Protein AF-A0A7V9GY02-F1 (afdb_monomer)

Foldseek 3Di:
DPLADPVLLVLLLVVVCLCVQLVVQLVVCVVVVVPPCSVLSSLLSNLQSSLVSLCCLLVCLVVCLVVPPPSRCVVVPSDDSVVSNVSNVVSLVSNLVSLCVVPPVSNVVSVD

Secondary structure (DSSP, 8-state):
---B-HHHHHHHT-HHHHHHHHHHHHHHHHHTT-TTHHHHHHHHHHHHHHHHHHHHHHHHHHHHHHTT-SS-TTTTTSB-HHHHHHHHHHHHHHHHHHHHTT-HHHHHHTT-

Sequence (112 aa):
MTRGGWGALVASSHPGPVVVVTAVATLLAVAAGAGSRSLLVLLAFLAGQLSIGWCNDWLDAARDAAVGRSDKPVAVGAVDPGTVRLAAAVAAVATVVVSFGLGWRAGVTHSV

pLDDT: mean 94.29, std 8.7, range [44.78, 98.69]

Mean predicted aligned error: 3.51 Å

Structure (mmCIF, N/CA/C/O backbone):
data_AF-A0A7V9GY02-F1
#
_entry.id   AF-A0A7V9GY02-F1
#
loop_
_atom_site.group_PDB
_atom_site.id
_atom_site.type_symbol
_atom_site.label_atom_id
_atom_site.label_alt_id
_atom_site.label_comp_id
_atom_site.label_asym_id
_atom_site.label_entity_id
_atom_site.label_seq_id
_atom_site.pdbx_PDB_ins_code
_atom_site.Cartn_x
_atom_site.Cartn_y
_atom_site.Cartn_z
_atom_site.occupancy
_atom_site.B_iso_or_equiv
_atom_site.auth_seq_id
_atom_site.auth_comp_id
_atom_site.auth_asym_id
_atom_site.auth_atom_id
_atom_site.pdbx_PDB_model_num
ATOM 1 N N . MET A 1 1 ? -25.317 7.146 12.748 1.00 44.78 1 MET A N 1
ATOM 2 C CA . MET A 1 1 ? -23.915 7.410 13.141 1.00 44.78 1 MET A CA 1
ATOM 3 C C . MET A 1 1 ? -23.049 7.342 11.889 1.00 44.78 1 MET A C 1
ATOM 5 O O . MET A 1 1 ? -22.692 6.253 11.468 1.00 44.78 1 MET A O 1
ATOM 9 N N . THR A 1 2 ? -22.777 8.469 11.233 1.00 49.12 2 THR A N 1
ATOM 10 C CA . THR A 1 2 ? -21.923 8.515 10.032 1.00 49.12 2 THR A CA 1
ATOM 11 C C . THR A 1 2 ? -20.457 8.527 10.454 1.00 49.12 2 THR A C 1
ATOM 13 O O . THR A 1 2 ? -19.868 9.586 10.665 1.00 49.12 2 THR A O 1
ATOM 16 N N . ARG A 1 3 ? -19.868 7.347 10.645 1.00 60.31 3 ARG A N 1
ATOM 17 C CA . ARG A 1 3 ? -18.432 7.204 10.906 1.00 60.31 3 ARG A CA 1
ATOM 18 C C . ARG A 1 3 ? -17.703 7.027 9.571 1.00 60.31 3 ARG A C 1
ATOM 20 O O . ARG A 1 3 ? -17.542 5.920 9.076 1.00 60.31 3 ARG A O 1
ATOM 27 N N . GLY A 1 4 ? -17.361 8.161 8.957 1.00 58.69 4 GLY A N 1
ATOM 28 C CA . GLY A 1 4 ? -16.773 8.262 7.615 1.00 58.69 4 GLY A CA 1
ATOM 29 C C . GLY A 1 4 ? -15.688 9.334 7.543 1.00 58.69 4 GLY A C 1
ATOM 30 O O . GLY A 1 4 ? -15.688 10.170 6.645 1.00 58.69 4 GLY A O 1
ATOM 31 N N . GLY A 1 5 ? -14.803 9.379 8.541 1.00 80.19 5 GLY A N 1
ATOM 32 C CA . GLY A 1 5 ? -13.693 10.325 8.533 1.00 80.19 5 GLY A CA 1
ATOM 33 C C . GLY A 1 5 ? -12.594 9.861 7.582 1.00 80.19 5 GLY A C 1
ATOM 34 O O . GLY A 1 5 ? -12.015 8.799 7.798 1.00 80.19 5 GLY A O 1
ATOM 35 N N . TRP A 1 6 ? -12.240 10.680 6.590 1.00 85.88 6 TRP A N 1
ATOM 36 C CA . TRP A 1 6 ? -11.064 10.458 5.735 1.00 85.88 6 TRP A CA 1
ATOM 37 C C . TRP A 1 6 ? -9.792 10.179 6.551 1.00 85.88 6 TRP A C 1
ATOM 39 O O . TRP A 1 6 ? -9.001 9.317 6.184 1.00 85.88 6 TRP A O 1
ATOM 49 N N . GLY A 1 7 ? -9.633 10.839 7.705 1.00 90.69 7 GLY A N 1
ATOM 50 C CA . GLY A 1 7 ? -8.516 10.590 8.619 1.00 90.69 7 GLY A CA 1
ATOM 51 C C . GLY A 1 7 ? -8.495 9.176 9.210 1.00 90.69 7 GLY A C 1
ATOM 52 O O . GLY A 1 7 ? -7.422 8.599 9.345 1.00 90.69 7 GLY A O 1
ATOM 53 N N . ALA A 1 8 ? -9.659 8.585 9.503 1.00 92.00 8 ALA A N 1
ATOM 54 C CA . ALA A 1 8 ? -9.744 7.213 10.001 1.00 92.00 8 ALA A CA 1
ATOM 55 C C . ALA A 1 8 ? -9.397 6.202 8.900 1.00 92.00 8 ALA A C 1
ATOM 57 O O . ALA A 1 8 ? -8.650 5.267 9.156 1.00 92.00 8 ALA A O 1
ATOM 58 N N . LEU A 1 9 ? -9.847 6.443 7.662 1.00 93.31 9 LEU A N 1
ATOM 59 C CA . LEU A 1 9 ? -9.473 5.616 6.512 1.00 93.31 9 LEU A CA 1
ATOM 60 C C . LEU A 1 9 ? -7.960 5.670 6.235 1.00 93.31 9 LEU A C 1
ATOM 62 O O . LEU A 1 9 ? -7.350 4.639 5.964 1.00 93.31 9 LEU A O 1
ATOM 66 N N . VAL A 1 10 ? -7.337 6.848 6.340 1.00 93.06 10 VAL A N 1
ATOM 67 C CA . VAL A 1 10 ? -5.874 6.989 6.219 1.00 93.06 10 VAL A CA 1
ATOM 68 C C . VAL A 1 10 ? -5.153 6.291 7.374 1.00 93.06 10 VAL A C 1
ATOM 70 O O . VAL A 1 10 ? -4.167 5.599 7.149 1.00 93.06 10 VAL A O 1
ATOM 73 N N . ALA A 1 11 ? -5.641 6.413 8.609 1.00 92.81 11 ALA A N 1
ATOM 74 C CA . ALA A 1 11 ? -5.049 5.709 9.746 1.00 92.81 11 ALA A CA 1
ATOM 75 C C . ALA A 1 11 ? -5.118 4.179 9.575 1.00 92.81 11 ALA A C 1
ATOM 77 O O . ALA A 1 11 ? -4.122 3.495 9.823 1.00 92.81 11 ALA A O 1
ATOM 78 N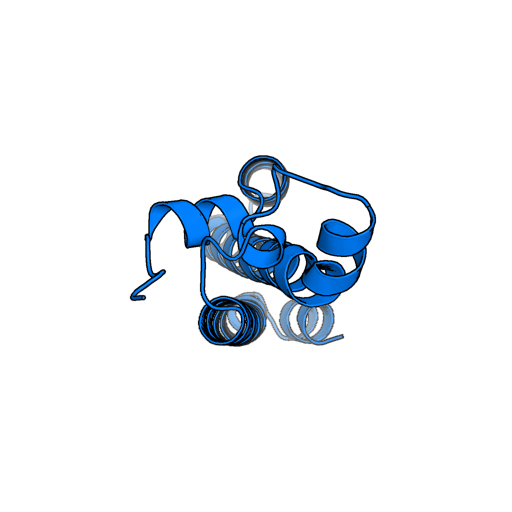 N . SER A 1 12 ? -6.239 3.656 9.064 1.00 94.12 12 SER A N 1
ATOM 79 C CA . SER A 1 12 ? -6.427 2.232 8.755 1.00 94.12 12 SER A CA 1
ATOM 80 C C . SER A 1 12 ? -5.445 1.705 7.713 1.00 94.12 12 SER A C 1
ATOM 82 O O . SER A 1 12 ? -5.217 0.504 7.650 1.00 94.12 12 SER A O 1
ATOM 84 N N . SER A 1 13 ? -4.843 2.566 6.887 1.00 93.62 13 SER A N 1
ATOM 85 C CA . SER A 1 13 ? -3.861 2.122 5.897 1.00 93.62 13 SER A CA 1
ATOM 86 C C . SER A 1 13 ? -2.490 1.828 6.508 1.00 93.62 13 SER A C 1
ATOM 88 O O . SER A 1 13 ? -1.603 1.395 5.781 1.00 93.62 13 SER A O 1
ATOM 90 N N . HIS A 1 14 ? -2.276 2.100 7.802 1.00 91.50 14 HIS A N 1
ATOM 91 C CA . HIS A 1 14 ? -0.973 1.996 8.463 1.00 91.50 14 HIS A CA 1
ATOM 92 C C . HIS A 1 14 ? 0.116 2.819 7.733 1.00 91.50 14 HIS A C 1
ATOM 94 O O . HIS A 1 14 ? 1.004 2.261 7.083 1.00 91.50 14 HIS A O 1
ATOM 100 N N . PRO A 1 15 ? 0.087 4.165 7.837 1.00 91.62 15 PRO A N 1
ATOM 101 C CA . PRO A 1 15 ? 0.905 5.047 6.999 1.00 91.62 15 PRO A CA 1
ATOM 102 C C . PRO A 1 15 ? 2.419 4.846 7.160 1.00 91.62 15 PRO A C 1
ATOM 104 O O . PRO A 1 15 ? 3.158 5.077 6.209 1.00 91.62 15 PRO A O 1
ATOM 107 N N . GLY A 1 16 ? 2.890 4.378 8.323 1.00 95.38 16 GLY A N 1
ATOM 108 C CA . GLY A 1 16 ? 4.306 4.062 8.547 1.00 95.38 16 GLY A CA 1
ATOM 109 C C . GLY A 1 16 ? 4.845 3.032 7.541 1.00 95.38 16 GLY A C 1
ATOM 110 O O . GLY A 1 16 ? 5.691 3.389 6.719 1.00 95.38 16 GLY A O 1
ATOM 111 N N . PRO A 1 17 ? 4.345 1.779 7.552 1.00 95.94 17 PRO A N 1
ATOM 112 C CA . PRO A 1 17 ? 4.674 0.776 6.537 1.00 95.94 17 PRO A CA 1
ATOM 113 C C . PRO A 1 17 ? 4.469 1.251 5.093 1.00 95.94 17 PRO A C 1
ATOM 115 O O . PRO A 1 17 ? 5.362 1.054 4.268 1.00 95.94 17 PRO A O 1
ATOM 118 N N . 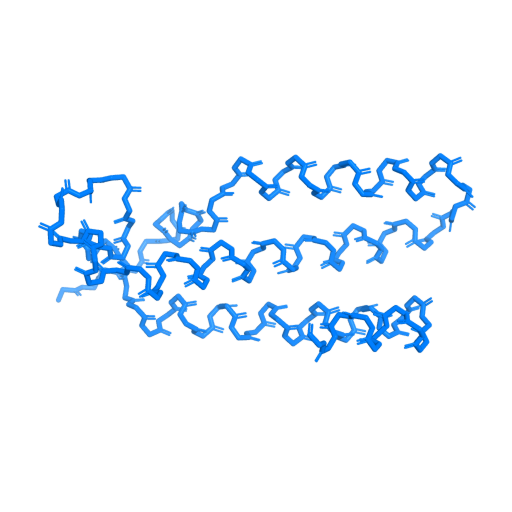VAL A 1 18 ? 3.358 1.946 4.804 1.00 97.69 18 VAL A N 1
ATOM 119 C CA . VAL A 1 18 ? 3.074 2.482 3.460 1.00 97.69 18 VAL A CA 1
ATOM 120 C C . VAL A 1 18 ? 4.208 3.371 2.968 1.00 97.69 18 VAL A C 1
ATOM 122 O O . VAL A 1 18 ? 4.721 3.153 1.870 1.00 97.69 18 VAL A O 1
ATOM 125 N N . VAL A 1 19 ? 4.630 4.344 3.776 1.00 98.06 19 VAL A N 1
ATOM 126 C CA . VAL A 1 19 ? 5.701 5.275 3.409 1.00 98.06 19 VAL A CA 1
ATOM 127 C C . VAL A 1 19 ? 7.027 4.538 3.259 1.00 98.06 19 VAL A C 1
ATOM 129 O O . VAL A 1 19 ? 7.697 4.705 2.241 1.00 98.06 19 VAL A O 1
ATOM 132 N N . VAL A 1 20 ? 7.398 3.701 4.232 1.00 98.38 20 VAL A N 1
ATOM 133 C CA . VAL A 1 20 ? 8.708 3.031 4.25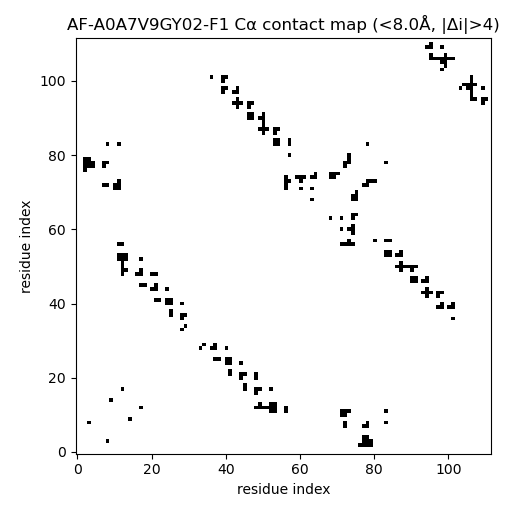1 1.00 98.38 20 VAL A CA 1
ATOM 134 C C . VAL A 1 20 ? 8.868 2.091 3.060 1.00 98.38 20 VAL A C 1
ATOM 136 O O . VAL A 1 20 ? 9.840 2.208 2.314 1.00 98.38 20 VAL A O 1
ATOM 139 N N . VAL A 1 21 ? 7.920 1.179 2.845 1.00 98.12 21 VAL A N 1
ATOM 140 C CA . VAL A 1 21 ? 8.038 0.160 1.793 1.00 98.12 21 VAL A CA 1
ATOM 141 C C . VAL A 1 21 ? 7.956 0.801 0.407 1.00 98.12 21 VAL A C 1
ATOM 143 O O . VAL A 1 21 ? 8.761 0.474 -0.466 1.00 98.12 21 VAL A O 1
ATOM 146 N N . THR A 1 22 ? 7.048 1.763 0.214 1.00 98.38 22 THR A N 1
ATOM 147 C CA . THR A 1 22 ? 6.932 2.495 -1.058 1.00 98.38 22 THR A CA 1
ATOM 148 C C . THR A 1 22 ? 8.206 3.276 -1.365 1.00 98.38 22 THR A C 1
ATOM 150 O O . THR A 1 22 ? 8.701 3.221 -2.493 1.00 98.38 22 THR A O 1
ATOM 153 N N . ALA A 1 23 ? 8.770 3.974 -0.375 1.00 98.56 23 ALA A N 1
ATOM 154 C CA . ALA A 1 23 ? 9.998 4.740 -0.555 1.00 98.56 23 ALA A CA 1
ATOM 155 C C . ALA A 1 23 ? 11.176 3.828 -0.906 1.00 98.56 23 ALA A C 1
ATOM 157 O O . ALA A 1 23 ? 11.857 4.075 -1.898 1.00 98.56 23 ALA A O 1
ATOM 158 N N . VAL A 1 24 ? 11.386 2.746 -0.150 1.00 98.69 24 VAL A N 1
ATOM 159 C CA . VAL A 1 24 ? 12.484 1.800 -0.402 1.00 98.69 24 VAL A CA 1
ATOM 160 C C . VAL A 1 24 ? 12.360 1.172 -1.791 1.00 98.69 24 VAL A C 1
ATOM 162 O O . VAL A 1 24 ? 13.326 1.200 -2.551 1.00 98.69 24 VAL A O 1
ATOM 165 N N . ALA A 1 25 ? 11.182 0.668 -2.169 1.00 98.31 25 ALA A N 1
ATOM 166 C CA . ALA A 1 25 ? 10.971 0.071 -3.488 1.00 98.31 25 ALA A CA 1
ATOM 167 C C . ALA A 1 25 ? 11.210 1.073 -4.630 1.00 98.31 25 ALA A C 1
ATOM 169 O O . ALA A 1 25 ? 11.866 0.751 -5.623 1.00 98.31 25 ALA A O 1
ATOM 170 N N . THR A 1 26 ? 10.730 2.309 -4.470 1.00 98.62 26 THR A N 1
ATOM 171 C CA . THR A 1 26 ? 10.940 3.379 -5.455 1.00 98.62 26 THR A CA 1
ATOM 172 C C . THR A 1 26 ? 12.420 3.737 -5.578 1.00 9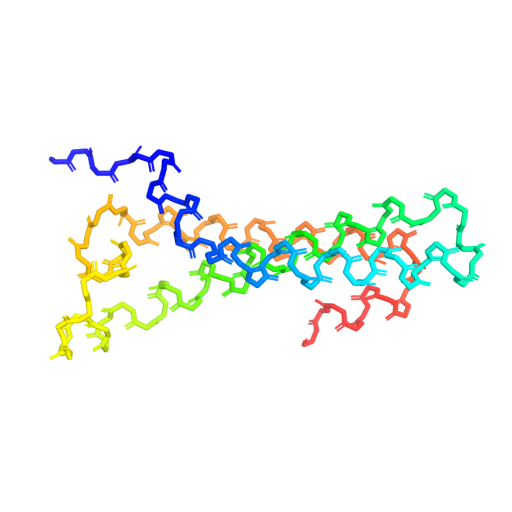8.62 26 THR A C 1
ATOM 174 O O . THR A 1 26 ? 12.936 3.835 -6.691 1.00 98.62 26 THR A O 1
ATOM 177 N N . LEU A 1 27 ? 13.125 3.902 -4.455 1.00 98.69 27 LEU A N 1
ATOM 178 C CA . LEU A 1 27 ? 14.553 4.227 -4.442 1.00 98.69 27 LEU A CA 1
ATOM 179 C C . LEU A 1 27 ? 15.388 3.115 -5.081 1.00 98.69 27 LEU A C 1
ATOM 181 O O . LEU A 1 27 ? 16.303 3.414 -5.844 1.00 98.69 27 LEU A O 1
ATOM 185 N N . LEU A 1 28 ? 15.045 1.848 -4.837 1.00 98.56 28 LEU A N 1
ATOM 186 C CA . LEU A 1 28 ? 15.687 0.710 -5.496 1.00 98.56 28 LEU A CA 1
ATOM 187 C C . LEU A 1 28 ? 15.457 0.724 -7.013 1.00 98.56 28 LEU A C 1
ATOM 189 O O . LEU A 1 28 ? 16.400 0.492 -7.765 1.00 98.56 28 LEU A O 1
ATOM 193 N N . ALA A 1 29 ? 14.247 1.044 -7.481 1.00 98.31 29 ALA A N 1
ATOM 194 C CA . ALA A 1 29 ? 13.971 1.169 -8.915 1.00 98.31 29 ALA A CA 1
ATOM 195 C C . ALA A 1 29 ? 14.767 2.312 -9.565 1.00 98.31 29 ALA A C 1
ATOM 197 O O . ALA A 1 29 ? 15.321 2.143 -10.655 1.00 98.31 29 ALA A O 1
ATOM 198 N N . VAL A 1 30 ? 14.875 3.453 -8.879 1.00 98.56 30 VAL A N 1
ATOM 199 C CA . VAL A 1 30 ? 15.699 4.585 -9.325 1.00 98.56 30 VAL A CA 1
ATOM 200 C C . VAL A 1 30 ? 17.174 4.189 -9.380 1.00 98.56 30 VAL A C 1
ATOM 202 O O . VAL A 1 30 ? 17.814 4.393 -10.411 1.00 98.56 30 VAL A O 1
ATOM 205 N N . ALA A 1 31 ? 17.700 3.574 -8.318 1.00 98.44 31 ALA A N 1
ATOM 206 C CA . ALA A 1 31 ? 19.087 3.115 -8.247 1.00 98.44 31 ALA A CA 1
ATOM 207 C C . ALA A 1 31 ? 19.413 2.057 -9.316 1.00 98.44 31 ALA A C 1
ATOM 209 O O . ALA A 1 31 ? 20.522 2.030 -9.841 1.00 98.44 31 ALA A O 1
ATOM 210 N N . ALA A 1 32 ? 18.434 1.229 -9.687 1.00 98.12 32 ALA A N 1
ATOM 211 C CA . ALA A 1 32 ? 18.545 0.247 -10.762 1.00 98.12 32 ALA A CA 1
ATOM 212 C C . ALA A 1 32 ? 18.418 0.847 -12.179 1.00 98.12 32 ALA A C 1
ATOM 214 O O . ALA A 1 32 ? 18.445 0.106 -13.160 1.00 98.12 32 ALA A O 1
ATOM 215 N N . GLY A 1 33 ? 18.256 2.168 -12.316 1.00 97.62 33 GLY A N 1
ATOM 216 C CA . GLY A 1 33 ? 18.176 2.834 -13.617 1.00 97.62 33 GLY A CA 1
ATOM 217 C C . GLY A 1 33 ? 16.845 2.633 -14.346 1.00 97.62 33 GLY A C 1
ATOM 218 O O . GLY A 1 33 ? 16.799 2.725 -15.571 1.00 97.62 33 GLY A O 1
ATOM 219 N N . ALA A 1 34 ? 15.741 2.388 -13.628 1.00 96.50 34 ALA A N 1
ATOM 220 C CA . ALA A 1 34 ? 14.431 2.141 -14.243 1.00 96.50 34 ALA A CA 1
ATOM 221 C C . ALA A 1 34 ? 13.831 3.367 -14.975 1.00 96.50 34 ALA A C 1
ATOM 223 O O . ALA A 1 34 ? 12.825 3.240 -15.679 1.00 96.50 34 ALA A O 1
ATOM 224 N N . GLY A 1 35 ? 14.433 4.555 -14.835 1.00 97.38 35 GLY A N 1
ATOM 225 C CA . GLY A 1 35 ? 14.007 5.775 -15.522 1.00 97.38 35 GLY A CA 1
ATOM 226 C C . GLY A 1 35 ? 12.556 6.135 -15.199 1.00 97.38 35 GLY A C 1
ATOM 227 O O . GLY A 1 35 ? 12.149 6.125 -14.036 1.00 97.38 35 GLY A O 1
ATOM 228 N N . SER A 1 36 ? 11.749 6.409 -16.228 1.00 96.19 36 SER A N 1
ATOM 229 C CA . SER A 1 36 ? 10.321 6.727 -16.074 1.00 96.19 36 SER A CA 1
ATOM 230 C C . SER A 1 36 ? 9.494 5.582 -15.473 1.00 96.19 36 SER A C 1
ATOM 232 O O . SER A 1 36 ? 8.447 5.837 -14.877 1.00 96.19 36 SER A O 1
ATOM 234 N N . ARG A 1 37 ? 9.966 4.327 -15.548 1.00 97.12 37 ARG A N 1
ATOM 235 C CA . ARG A 1 37 ? 9.274 3.173 -14.946 1.00 97.12 37 ARG A CA 1
ATOM 236 C C . ARG A 1 37 ? 9.297 3.196 -13.418 1.00 97.12 37 ARG A C 1
ATOM 238 O O . ARG A 1 37 ? 8.441 2.562 -12.808 1.00 97.12 37 ARG A O 1
ATOM 245 N N . SER A 1 38 ? 10.197 3.958 -12.793 1.00 98.19 38 SER A N 1
ATOM 246 C CA . SER A 1 38 ? 10.212 4.155 -11.335 1.00 98.19 38 SER A CA 1
ATOM 247 C C . SER A 1 38 ? 8.886 4.711 -10.806 1.00 98.19 38 SER A C 1
ATOM 249 O O . SER A 1 38 ? 8.488 4.380 -9.693 1.00 98.19 38 SER A O 1
ATOM 251 N N . LEU A 1 39 ? 8.157 5.493 -11.615 1.00 98.19 39 LEU A N 1
ATOM 252 C CA . LEU A 1 39 ? 6.826 5.982 -11.251 1.00 98.19 39 LEU A CA 1
ATOM 253 C C . LEU A 1 39 ? 5.800 4.844 -11.162 1.00 98.19 39 LEU A C 1
ATOM 255 O O . LEU A 1 39 ? 4.989 4.820 -10.244 1.00 98.19 39 LEU A O 1
ATOM 259 N N . LEU A 1 40 ? 5.849 3.878 -12.082 1.00 97.88 40 LEU A N 1
ATOM 260 C CA . LEU A 1 40 ? 4.967 2.711 -12.028 1.00 97.88 40 LEU A CA 1
ATOM 261 C C . LEU A 1 40 ? 5.296 1.823 -10.823 1.00 97.88 40 LEU A C 1
ATOM 263 O O . LEU A 1 40 ? 4.381 1.307 -10.192 1.00 97.88 40 LEU A O 1
ATOM 267 N N . VAL A 1 41 ? 6.580 1.693 -10.463 1.00 98.38 41 VAL A N 1
ATOM 268 C CA . VAL A 1 41 ? 6.988 0.996 -9.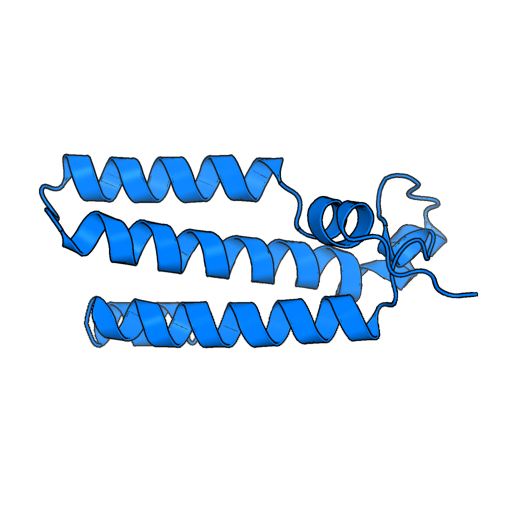231 1.00 98.38 41 VAL A CA 1
ATOM 269 C C . VAL A 1 41 ? 6.423 1.704 -8.002 1.00 98.38 41 VAL A C 1
ATOM 271 O O . VAL A 1 41 ? 5.797 1.051 -7.171 1.00 98.38 41 VAL A O 1
ATOM 274 N N . LEU A 1 42 ? 6.576 3.030 -7.916 1.00 98.62 42 LEU A N 1
ATOM 275 C CA . LEU A 1 42 ? 6.008 3.828 -6.829 1.00 98.62 42 LEU A CA 1
ATOM 276 C C . LEU A 1 42 ? 4.504 3.592 -6.701 1.00 98.62 42 LEU A C 1
ATOM 278 O O . LEU A 1 42 ? 4.022 3.292 -5.613 1.00 98.62 42 LEU A O 1
ATOM 282 N N . LEU A 1 43 ? 3.763 3.695 -7.806 1.00 98.56 43 LEU A N 1
ATOM 283 C CA . LEU A 1 43 ? 2.309 3.541 -7.805 1.00 98.56 43 LEU A CA 1
ATOM 284 C C . LEU A 1 43 ? 1.874 2.113 -7.443 1.00 98.56 43 LEU A C 1
ATOM 286 O O . LEU A 1 43 ? 0.934 1.953 -6.666 1.00 98.56 43 LEU A O 1
ATOM 290 N N . ALA A 1 44 ? 2.565 1.088 -7.953 1.00 98.25 44 ALA A N 1
ATOM 291 C CA . ALA A 1 44 ? 2.268 -0.308 -7.635 1.00 98.25 44 ALA A CA 1
ATOM 292 C C . ALA A 1 44 ? 2.472 -0.598 -6.141 1.00 98.25 44 ALA A C 1
ATOM 294 O O . ALA A 1 44 ? 1.584 -1.155 -5.494 1.00 98.25 44 ALA A O 1
ATOM 295 N N . PHE A 1 45 ? 3.606 -0.173 -5.575 1.00 98.31 45 PHE A N 1
ATOM 296 C CA . PHE A 1 45 ? 3.899 -0.377 -4.156 1.00 98.31 45 PHE A CA 1
ATOM 297 C C . PHE A 1 45 ? 3.005 0.468 -3.249 1.00 98.31 45 PHE A C 1
ATOM 299 O O . PHE A 1 45 ? 2.527 -0.050 -2.244 1.00 98.31 45 PHE A O 1
ATOM 306 N N . LEU A 1 46 ? 2.706 1.716 -3.620 1.00 98.56 46 LEU A N 1
ATOM 307 C CA . LEU A 1 46 ? 1.778 2.563 -2.873 1.00 98.56 46 LEU A CA 1
ATOM 308 C C . LEU A 1 46 ? 0.394 1.913 -2.783 1.00 98.56 46 LEU A C 1
ATOM 310 O O . LEU A 1 46 ? -0.128 1.729 -1.686 1.00 98.56 46 LEU A O 1
ATOM 314 N N . ALA A 1 47 ? -0.181 1.523 -3.924 1.00 98.44 47 ALA A N 1
ATOM 315 C CA . ALA A 1 47 ? -1.475 0.847 -3.959 1.00 98.44 47 ALA A CA 1
ATOM 316 C C . ALA A 1 47 ? -1.433 -0.479 -3.179 1.00 98.44 47 ALA A C 1
ATOM 318 O O . ALA A 1 47 ? -2.334 -0.766 -2.392 1.00 98.44 47 ALA A O 1
ATOM 319 N N . GLY A 1 48 ? -0.346 -1.248 -3.317 1.00 97.94 48 GLY A N 1
ATOM 320 C CA . GLY A 1 48 ? -0.201 -2.538 -2.641 1.00 97.94 48 GLY A CA 1
ATOM 321 C C . GLY A 1 48 ? -0.153 -2.383 -1.125 1.00 97.94 48 GLY A C 1
ATOM 322 O O . GLY A 1 48 ? -0.851 -3.090 -0.402 1.00 97.94 48 GLY A O 1
ATOM 32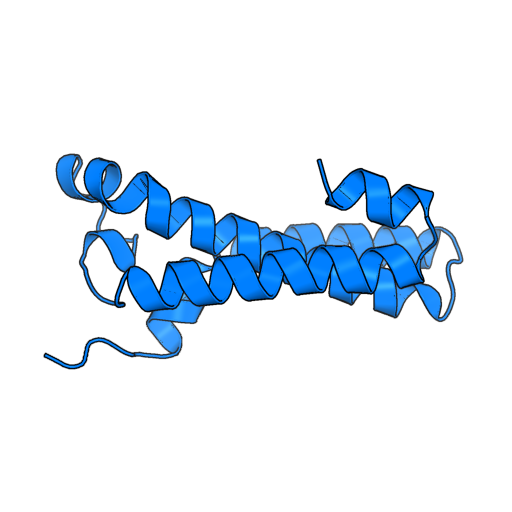3 N N . GLN A 1 49 ? 0.610 -1.409 -0.631 1.00 98.12 49 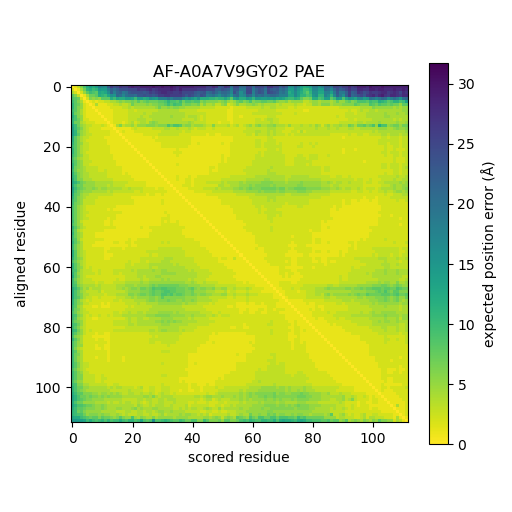GLN A N 1
ATOM 324 C CA . GLN A 1 49 ? 0.703 -1.133 0.799 1.00 98.12 49 GLN A CA 1
ATOM 325 C C . GLN A 1 49 ? -0.605 -0.589 1.379 1.00 98.12 49 GLN A C 1
ATOM 327 O O . GLN A 1 49 ? -0.984 -0.998 2.475 1.00 98.12 49 GLN A O 1
ATOM 332 N N . LEU A 1 50 ? -1.320 0.276 0.650 1.00 98.25 50 LEU A N 1
ATOM 333 C CA . LEU A 1 50 ? -2.653 0.731 1.056 1.00 98.25 50 LEU A CA 1
ATOM 334 C C . LEU A 1 50 ? -3.619 -0.454 1.194 1.00 98.25 50 LEU A C 1
ATOM 336 O O . LEU A 1 50 ? -4.291 -0.579 2.217 1.00 98.25 50 LEU A O 1
ATOM 340 N N . SER A 1 51 ? -3.629 -1.359 0.209 1.00 98.25 51 SER A N 1
ATOM 341 C CA . SER A 1 51 ? -4.428 -2.586 0.257 1.00 98.25 51 SER A CA 1
ATOM 342 C C . SER A 1 51 ? -4.079 -3.451 1.468 1.00 98.25 51 SER A C 1
ATOM 344 O O . SER A 1 51 ? -4.978 -3.875 2.189 1.00 98.25 51 SER A O 1
ATOM 346 N N . ILE A 1 52 ? -2.790 -3.710 1.711 1.00 97.62 52 ILE A N 1
ATOM 347 C CA . ILE A 1 52 ? -2.326 -4.534 2.838 1.00 97.62 52 ILE A CA 1
ATOM 348 C C . ILE A 1 52 ? -2.741 -3.906 4.173 1.00 97.62 52 ILE A C 1
ATOM 350 O O . ILE A 1 52 ? -3.300 -4.596 5.023 1.00 97.62 52 ILE A O 1
ATOM 354 N N . GLY A 1 53 ? -2.506 -2.604 4.353 1.00 97.44 53 GLY A N 1
ATOM 355 C CA . GLY A 1 53 ? -2.867 -1.892 5.578 1.00 97.44 53 GLY A CA 1
ATOM 356 C C . GLY A 1 53 ? -4.362 -1.981 5.879 1.00 97.44 53 GLY A C 1
ATOM 357 O O . GLY A 1 53 ? -4.745 -2.408 6.969 1.00 97.44 53 GLY A O 1
ATOM 358 N N . TRP A 1 54 ? -5.201 -1.672 4.888 1.00 98.19 54 TRP A N 1
ATOM 359 C CA . TRP A 1 54 ? -6.654 -1.753 5.028 1.00 98.19 54 TRP A CA 1
ATOM 360 C C . 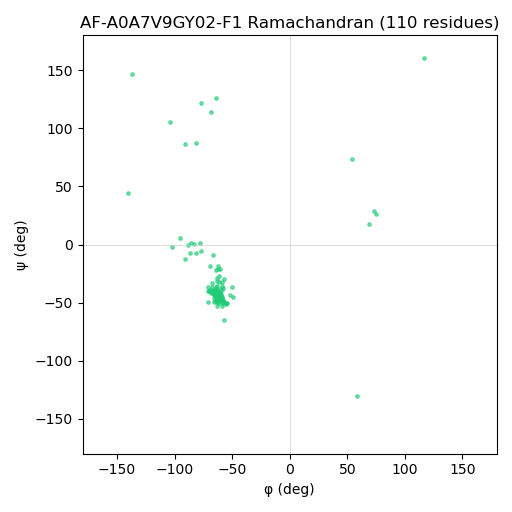TRP A 1 54 ? -7.161 -3.177 5.257 1.00 98.19 54 TRP A C 1
ATOM 362 O O . TRP A 1 54 ? -8.033 -3.369 6.102 1.00 98.19 54 TRP A O 1
ATOM 372 N N . CYS A 1 55 ? -6.613 -4.176 4.557 1.00 97.56 55 CYS A N 1
ATOM 373 C CA . CYS A 1 55 ? -6.943 -5.579 4.806 1.00 97.56 55 CYS A CA 1
ATOM 374 C C . CYS A 1 55 ? -6.630 -5.980 6.248 1.00 97.56 55 CYS A C 1
ATOM 376 O O . CYS A 1 55 ? -7.476 -6.600 6.883 1.00 97.56 55 CYS A O 1
ATOM 378 N N . ASN A 1 56 ? -5.463 -5.599 6.775 1.00 97.12 56 ASN A N 1
ATOM 379 C CA . ASN A 1 56 ? -5.079 -5.925 8.146 1.00 97.12 56 ASN A CA 1
ATOM 380 C C . ASN A 1 56 ? -6.042 -5.295 9.160 1.00 97.12 56 ASN A C 1
ATOM 382 O O . ASN A 1 56 ? -6.537 -5.988 10.039 1.00 97.12 56 ASN A O 1
ATOM 386 N N . ASP A 1 57 ? -6.360 -4.003 9.030 1.00 96.69 57 ASP A N 1
ATOM 387 C CA . ASP A 1 57 ? -7.286 -3.337 9.960 1.00 96.69 57 ASP A CA 1
ATOM 388 C C . ASP A 1 57 ? -8.713 -3.911 9.877 1.00 96.69 57 ASP A C 1
ATOM 390 O O . ASP A 1 57 ? -9.373 -4.103 10.896 1.00 96.69 57 ASP A O 1
ATOM 394 N N . TRP A 1 58 ? -9.190 -4.237 8.670 1.00 96.50 58 TRP A N 1
ATOM 395 C CA . TRP A 1 58 ? -10.520 -4.819 8.468 1.00 96.50 58 TRP A CA 1
ATOM 396 C C . TRP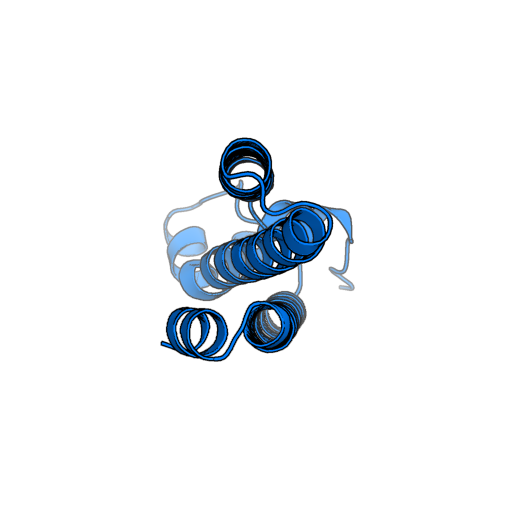 A 1 58 ? -10.629 -6.270 8.959 1.00 96.50 58 TRP A C 1
ATOM 398 O O . TRP A 1 58 ? -11.583 -6.599 9.668 1.00 96.50 58 TRP A O 1
ATOM 408 N N . LEU A 1 59 ? -9.693 -7.142 8.575 1.00 97.50 59 LEU A N 1
ATOM 409 C CA . LEU A 1 59 ? -9.744 -8.572 8.894 1.00 97.50 59 LEU A CA 1
ATOM 410 C C . LEU A 1 59 ? -9.475 -8.834 10.378 1.00 97.50 59 LEU A C 1
ATOM 412 O O . LEU A 1 59 ? -10.126 -9.699 10.968 1.00 97.50 59 LEU A O 1
ATOM 416 N N . ASP A 1 60 ? -8.576 -8.064 10.997 1.00 97.00 60 ASP A N 1
ATOM 417 C CA . ASP A 1 60 ? -8.250 -8.217 12.416 1.00 97.00 60 ASP A CA 1
ATOM 418 C C . ASP A 1 60 ? -9.256 -7.520 13.342 1.00 97.00 60 ASP A C 1
ATOM 420 O O . ASP A 1 60 ? -9.206 -7.737 14.549 1.00 97.00 60 ASP A O 1
ATOM 424 N N . ALA A 1 61 ? -10.211 -6.743 12.821 1.00 96.50 61 ALA A N 1
ATOM 425 C CA . ALA A 1 61 ? -11.089 -5.879 13.615 1.00 96.50 61 ALA A CA 1
ATOM 426 C C . ALA A 1 61 ? -11.751 -6.566 14.821 1.00 96.50 61 ALA A C 1
ATOM 428 O O . ALA A 1 61 ? -11.765 -6.014 15.921 1.00 96.50 61 ALA A O 1
ATOM 429 N N . ALA A 1 62 ? -12.288 -7.778 14.638 1.00 96.00 62 ALA A N 1
ATOM 430 C CA . ALA A 1 62 ? -12.932 -8.526 15.721 1.00 96.00 62 ALA A CA 1
ATOM 431 C C . ALA A 1 62 ? -11.925 -8.966 16.796 1.00 96.00 62 ALA A C 1
ATOM 433 O O . ALA A 1 62 ? -12.201 -8.868 17.992 1.00 96.00 62 ALA A O 1
ATOM 434 N N . ARG A 1 63 ? -10.742 -9.420 16.368 1.00 97.00 63 ARG A N 1
ATOM 435 C CA . ARG A 1 63 ? -9.642 -9.806 17.256 1.00 97.00 63 ARG A CA 1
ATOM 436 C C . ARG A 1 63 ? -9.110 -8.589 18.010 1.00 97.00 63 ARG A C 1
ATOM 438 O O . ARG A 1 63 ? -8.988 -8.649 19.229 1.00 97.00 63 ARG A O 1
ATOM 445 N N . ASP A 1 64 ? -8.827 -7.503 17.298 1.00 97.12 64 ASP A N 1
ATOM 446 C CA . ASP A 1 64 ? -8.308 -6.249 17.842 1.00 97.12 64 ASP A CA 1
ATOM 447 C C . ASP A 1 64 ? -9.285 -5.630 18.854 1.00 97.12 64 ASP A C 1
ATOM 449 O O . ASP A 1 64 ? -8.861 -5.168 19.915 1.00 97.12 64 ASP A O 1
ATOM 453 N N . ALA A 1 65 ? -10.595 -5.708 18.594 1.00 96.12 65 ALA A N 1
ATOM 454 C CA . ALA A 1 65 ? -11.621 -5.292 19.548 1.00 96.12 65 ALA A CA 1
ATOM 455 C C . ALA A 1 65 ? -11.633 -6.177 20.807 1.00 96.12 65 ALA A C 1
ATOM 457 O O . ALA A 1 65 ? -11.691 -5.655 21.921 1.00 96.12 65 ALA A O 1
ATOM 458 N N . ALA A 1 66 ? -11.528 -7.502 20.654 1.00 97.31 66 ALA A N 1
ATOM 459 C CA . ALA A 1 66 ? -11.535 -8.443 21.776 1.00 97.31 66 ALA A CA 1
ATOM 460 C C . ALA A 1 66 ? -10.342 -8.259 22.732 1.00 97.31 66 ALA A C 1
ATOM 462 O O . ALA A 1 66 ? -10.483 -8.486 23.932 1.00 97.31 66 ALA A O 1
ATOM 463 N N . VAL A 1 67 ? -9.184 -7.824 22.221 1.00 97.44 67 VAL A N 1
ATOM 464 C CA . VAL A 1 67 ? -7.992 -7.528 23.038 1.00 97.44 67 VAL A CA 1
ATOM 465 C C . VAL A 1 67 ? -7.858 -6.046 23.423 1.00 97.44 67 VAL A C 1
ATOM 467 O O . VAL A 1 67 ? -6.851 -5.656 24.010 1.00 97.44 67 VAL A O 1
ATOM 470 N N . GLY A 1 68 ? -8.852 -5.207 23.107 1.00 95.19 68 GLY A N 1
ATOM 471 C CA . GLY A 1 68 ? -8.900 -3.805 23.535 1.00 95.19 68 GLY A CA 1
ATOM 472 C C . GLY A 1 68 ? -7.926 -2.863 22.816 1.00 95.19 68 GLY A C 1
ATOM 473 O O . GLY A 1 68 ? -7.490 -1.873 23.405 1.00 95.19 68 GLY A O 1
ATOM 474 N N . ARG A 1 69 ? -7.563 -3.142 21.557 1.00 94.19 69 ARG A N 1
ATOM 475 C CA . ARG A 1 69 ? -6.682 -2.275 20.752 1.00 94.19 69 ARG A CA 1
ATOM 476 C C . ARG A 1 69 ? -7.393 -0.964 20.403 1.00 94.19 69 ARG A C 1
ATOM 478 O O . ARG A 1 69 ? -8.358 -0.954 19.645 1.00 94.19 69 ARG A O 1
ATOM 485 N N . SER A 1 70 ? -6.899 0.151 20.939 1.00 92.38 70 SER A N 1
ATOM 486 C CA . SER A 1 70 ? -7.485 1.488 20.745 1.00 92.38 70 SER A CA 1
ATOM 487 C C . SER A 1 70 ? -6.919 2.260 19.550 1.00 92.38 70 SER A C 1
ATOM 489 O O . SER A 1 70 ? -7.491 3.266 19.137 1.00 92.38 70 SER A O 1
ATOM 491 N N . ASP A 1 71 ? -5.811 1.796 18.976 1.00 90.75 71 ASP A N 1
ATOM 492 C CA . ASP A 1 71 ? -5.121 2.411 17.839 1.00 90.75 71 ASP A CA 1
ATOM 493 C C . ASP A 1 71 ? -5.634 1.925 16.473 1.00 90.75 71 ASP A C 1
ATOM 495 O O . ASP A 1 71 ? -5.139 2.365 15.438 1.00 90.75 71 ASP A O 1
ATOM 499 N N . LYS A 1 72 ? -6.611 1.013 16.467 1.00 92.69 72 LYS A N 1
ATOM 500 C CA . LYS A 1 72 ? -7.152 0.344 15.280 1.00 92.69 72 LYS A CA 1
ATOM 501 C C . LYS A 1 72 ? -8.512 0.939 14.901 1.00 92.69 72 LYS A C 1
ATOM 503 O O . LYS A 1 72 ? -9.494 0.677 15.605 1.00 92.69 72 LYS A O 1
ATOM 508 N N . PRO A 1 73 ? -8.605 1.765 13.838 1.00 93.88 73 PRO A N 1
ATOM 509 C CA . PRO A 1 73 ? -9.820 2.518 13.541 1.00 93.88 73 PRO A CA 1
ATOM 510 C C . PRO A 1 73 ? -11.052 1.643 13.315 1.00 93.88 73 PRO A C 1
ATOM 512 O O . PRO A 1 73 ? -12.127 2.005 13.791 1.00 93.88 73 PRO A O 1
ATOM 515 N N . VAL A 1 74 ? -10.928 0.495 12.642 1.00 95.62 74 VAL A N 1
ATOM 516 C CA . VAL A 1 74 ? -12.075 -0.411 12.450 1.00 95.62 74 VAL A CA 1
ATOM 517 C C . VAL A 1 74 ? -12.485 -1.074 13.772 1.00 95.62 74 VAL A C 1
ATOM 519 O O . VAL A 1 74 ? -13.677 -1.157 14.059 1.00 95.62 74 VAL A O 1
ATOM 522 N N . ALA A 1 75 ? -11.531 -1.474 14.619 1.00 95.31 75 ALA A N 1
ATOM 523 C CA . ALA A 1 75 ? -11.808 -2.143 15.897 1.00 95.31 75 ALA A CA 1
ATOM 524 C C . ALA A 1 75 ? -12.558 -1.245 16.900 1.00 95.31 75 ALA A C 1
ATOM 526 O O . ALA A 1 75 ? -13.485 -1.696 17.572 1.00 95.31 75 ALA A O 1
ATOM 527 N N . VAL A 1 76 ? -12.221 0.050 16.955 1.00 94.88 76 VAL A N 1
ATOM 528 C CA . VAL A 1 76 ? -12.968 1.057 17.748 1.00 94.88 76 VAL A CA 1
ATOM 529 C C . VAL A 1 76 ? -14.198 1.600 17.003 1.00 94.88 76 VAL A C 1
ATOM 531 O O . VAL A 1 76 ? -14.943 2.458 17.493 1.00 94.88 76 VAL A O 1
ATOM 534 N N . GLY A 1 77 ? -14.413 1.100 15.787 1.00 93.69 77 GLY A N 1
ATOM 535 C CA . GLY A 1 77 ? -15.501 1.436 14.891 1.00 93.69 77 GLY A CA 1
ATOM 536 C C . GLY A 1 77 ? -15.440 2.846 14.321 1.00 93.69 77 GLY A C 1
ATOM 537 O O . GLY A 1 77 ? -16.478 3.299 13.868 1.00 93.69 77 GLY A O 1
ATOM 538 N N . ALA A 1 78 ? -14.310 3.557 14.351 1.00 94.00 78 ALA A N 1
ATOM 539 C CA . ALA A 1 78 ? -14.135 4.925 13.839 1.00 94.00 78 ALA A CA 1
ATOM 540 C C . ALA A 1 78 ? -14.359 5.070 12.320 1.00 94.00 78 ALA A C 1
ATOM 542 O O . ALA A 1 78 ? -14.604 6.179 11.838 1.00 94.00 78 ALA A O 1
ATOM 543 N N . VAL A 1 79 ? -14.308 3.964 11.578 1.00 94.88 79 VAL A N 1
ATOM 544 C CA . VAL A 1 79 ? -14.612 3.877 10.146 1.00 94.88 79 VAL A CA 1
ATOM 545 C C . VAL A 1 79 ? -15.448 2.628 9.873 1.00 94.88 79 VAL A C 1
ATOM 547 O O . VAL A 1 79 ? -15.303 1.612 10.553 1.00 94.88 79 VAL A O 1
ATOM 550 N N . ASP A 1 80 ? -16.343 2.715 8.891 1.00 94.19 80 ASP A N 1
ATOM 551 C CA . ASP A 1 80 ? -17.147 1.579 8.448 1.00 94.19 80 ASP A CA 1
ATOM 552 C C . ASP A 1 80 ? -16.265 0.459 7.838 1.00 94.19 80 ASP A C 1
ATOM 554 O O . ASP A 1 80 ? -15.523 0.721 6.882 1.00 94.19 80 ASP A O 1
ATOM 558 N N . PRO A 1 81 ? -16.361 -0.799 8.321 1.00 95.00 81 PRO A N 1
ATOM 559 C CA . PRO A 1 81 ? -15.592 -1.919 7.777 1.00 95.00 81 PRO A CA 1
ATOM 560 C C . PRO A 1 81 ? -15.858 -2.173 6.285 1.00 95.00 81 PRO A C 1
ATOM 562 O O . PRO A 1 81 ? -14.961 -2.606 5.561 1.00 95.00 81 PRO A O 1
ATOM 565 N N . GLY A 1 82 ? -17.078 -1.905 5.803 1.00 95.81 82 GLY A N 1
ATOM 566 C CA . GLY A 1 82 ? -17.432 -2.045 4.388 1.00 95.81 82 GLY A CA 1
ATOM 567 C C . GLY A 1 82 ? -16.657 -1.079 3.490 1.00 95.81 82 GLY A C 1
ATOM 568 O O . GLY A 1 82 ? -16.188 -1.473 2.421 1.00 95.81 82 GLY A O 1
ATOM 569 N N . THR A 1 83 ? -16.459 0.153 3.957 1.00 95.44 83 THR A N 1
ATOM 570 C CA . THR A 1 83 ? -15.664 1.187 3.282 1.00 95.44 83 THR A CA 1
ATOM 571 C C . THR A 1 83 ? -14.190 0.796 3.217 1.00 95.44 83 THR A C 1
ATOM 573 O O . THR A 1 83 ? -13.589 0.872 2.145 1.00 95.44 83 THR A O 1
ATOM 576 N N . VAL A 1 84 ? -13.616 0.313 4.325 1.00 97.19 84 VAL A N 1
ATOM 577 C CA . VAL A 1 84 ? -12.216 -0.153 4.367 1.00 97.19 84 VAL A CA 1
ATOM 578 C C . VAL A 1 84 ? -12.012 -1.361 3.452 1.00 97.19 84 VAL A C 1
ATOM 580 O O . VAL A 1 84 ? -11.058 -1.389 2.679 1.00 97.19 84 VAL A O 1
ATOM 583 N N . ARG A 1 85 ? -12.950 -2.317 3.451 1.00 97.69 85 ARG A N 1
ATOM 584 C CA . ARG A 1 85 ? -12.923 -3.472 2.541 1.00 97.69 85 ARG A CA 1
ATOM 585 C C . ARG A 1 85 ? -12.977 -3.058 1.070 1.00 97.69 85 ARG A C 1
ATOM 587 O O . ARG A 1 85 ? -12.237 -3.607 0.258 1.00 97.69 85 ARG A O 1
ATOM 594 N N . LEU A 1 86 ? -13.849 -2.112 0.712 1.00 97.50 86 LEU A N 1
ATOM 595 C CA . LEU A 1 86 ? -13.938 -1.618 -0.664 1.00 97.50 86 LEU A CA 1
ATOM 596 C C . LEU A 1 86 ? -12.648 -0.901 -1.077 1.00 97.50 86 LEU A C 1
ATOM 598 O O . LEU A 1 86 ? -12.135 -1.159 -2.163 1.00 97.50 86 LEU A O 1
ATOM 602 N N . ALA A 1 87 ? -12.105 -0.047 -0.207 1.00 97.25 87 ALA A N 1
ATOM 603 C CA . ALA A 1 87 ? -10.841 0.642 -0.448 1.00 97.25 87 ALA A CA 1
ATOM 604 C C . ALA A 1 87 ? -9.687 -0.355 -0.650 1.00 97.25 87 ALA A C 1
ATOM 606 O O . ALA A 1 87 ? -8.931 -0.225 -1.614 1.00 97.25 87 ALA A O 1
ATOM 607 N N . ALA A 1 88 ? -9.609 -1.393 0.191 1.00 97.94 88 ALA A N 1
ATOM 608 C CA . ALA A 1 88 ? -8.645 -2.480 0.055 1.00 97.94 88 ALA A CA 1
ATOM 609 C C . ALA A 1 88 ? -8.767 -3.193 -1.298 1.00 97.94 88 ALA A C 1
ATOM 611 O O . ALA A 1 88 ? -7.781 -3.312 -2.019 1.00 97.94 88 ALA A O 1
ATOM 612 N N . ALA A 1 89 ? -9.979 -3.596 -1.689 1.00 98.31 89 ALA A N 1
ATOM 613 C CA . ALA A 1 89 ? -10.208 -4.285 -2.958 1.00 98.31 89 ALA A CA 1
ATOM 614 C C . ALA A 1 89 ? -9.850 -3.414 -4.176 1.00 98.31 89 ALA A C 1
ATOM 616 O O . ALA A 1 89 ? -9.198 -3.888 -5.106 1.00 98.31 89 ALA A O 1
ATOM 617 N N . VAL A 1 90 ? -10.233 -2.132 -4.167 1.00 98.44 90 VAL A N 1
ATOM 618 C CA . VAL A 1 90 ? -9.891 -1.188 -5.244 1.00 98.44 90 VAL A CA 1
ATOM 619 C C . VAL A 1 90 ? -8.378 -0.997 -5.340 1.00 98.44 90 VAL A C 1
ATOM 621 O O . VAL A 1 90 ? -7.831 -1.022 -6.443 1.00 98.44 90 VAL A O 1
ATOM 624 N N . ALA A 1 91 ? -7.691 -0.846 -4.206 1.00 98.06 91 ALA A N 1
ATOM 625 C CA . ALA A 1 91 ? -6.240 -0.720 -4.185 1.00 98.06 91 ALA A CA 1
ATOM 626 C C . ALA A 1 91 ? -5.541 -1.993 -4.675 1.00 98.06 91 ALA A C 1
ATOM 628 O O . ALA A 1 91 ? -4.635 -1.881 -5.495 1.00 98.06 91 ALA A O 1
ATOM 629 N N . ALA A 1 92 ? -6.003 -3.184 -4.279 1.00 98.12 92 ALA A N 1
ATOM 630 C CA . ALA A 1 92 ? -5.473 -4.455 -4.776 1.00 98.12 92 ALA A CA 1
ATOM 631 C C . ALA A 1 92 ? -5.575 -4.561 -6.307 1.00 98.12 92 ALA A C 1
ATOM 633 O O . ALA A 1 92 ? -4.596 -4.876 -6.985 1.00 98.12 92 ALA A O 1
ATOM 634 N N . VAL A 1 93 ? -6.742 -4.234 -6.873 1.00 98.25 93 VAL A N 1
ATOM 635 C CA . VAL A 1 93 ? -6.936 -4.223 -8.331 1.00 98.25 93 VAL A CA 1
ATOM 636 C C . VAL A 1 93 ? -6.011 -3.202 -8.994 1.00 98.25 93 VAL A C 1
ATOM 638 O O . VAL A 1 93 ? -5.366 -3.520 -9.995 1.00 98.25 93 VAL A O 1
ATOM 641 N N . ALA A 1 94 ? -5.892 -1.996 -8.431 1.00 98.31 94 ALA A N 1
ATOM 642 C CA . ALA A 1 94 ? -4.986 -0.973 -8.945 1.00 98.31 94 ALA A CA 1
ATOM 643 C C . ALA A 1 94 ? -3.522 -1.446 -8.931 1.00 98.31 94 ALA A C 1
ATOM 645 O O . ALA A 1 94 ? -2.822 -1.266 -9.928 1.00 98.31 94 ALA A O 1
ATOM 646 N N . THR A 1 95 ? -3.069 -2.113 -7.864 1.00 98.44 95 THR A N 1
ATOM 647 C CA . THR A 1 95 ? -1.726 -2.707 -7.775 1.00 98.44 95 THR A CA 1
ATOM 648 C C . THR A 1 95 ? -1.464 -3.666 -8.922 1.00 98.44 95 THR A C 1
ATOM 650 O O . THR A 1 95 ? -0.444 -3.536 -9.603 1.00 98.44 95 THR A O 1
ATOM 653 N N . VAL A 1 96 ? -2.384 -4.600 -9.171 1.00 97.88 96 VAL A N 1
ATOM 654 C CA . VAL A 1 96 ? -2.253 -5.590 -10.246 1.00 97.88 96 VAL A CA 1
ATOM 655 C C . VAL A 1 96 ? -2.191 -4.897 -11.607 1.00 97.88 96 VAL A C 1
ATOM 657 O O . VAL A 1 96 ? -1.254 -5.127 -12.375 1.00 97.88 96 VAL A O 1
ATOM 660 N N . VAL A 1 97 ? -3.131 -3.990 -11.890 1.00 97.88 97 VAL A N 1
ATOM 661 C CA . VAL A 1 97 ? -3.202 -3.261 -13.170 1.00 97.88 97 VAL A CA 1
ATOM 662 C C . VAL A 1 97 ? -1.930 -2.450 -13.429 1.00 97.88 97 VAL A C 1
ATOM 664 O O . VAL A 1 97 ? -1.345 -2.553 -14.508 1.00 97.88 97 VAL A O 1
ATOM 667 N N . VAL A 1 98 ? -1.456 -1.684 -12.443 1.00 97.81 98 VAL A N 1
ATOM 668 C CA . VAL A 1 98 ? -0.222 -0.890 -12.574 1.00 97.81 98 VAL A CA 1
ATOM 669 C C . VAL A 1 98 ? 0.992 -1.802 -12.769 1.00 97.81 98 VAL A C 1
ATOM 671 O O . VAL A 1 98 ? 1.876 -1.499 -13.572 1.00 97.81 98 VAL A O 1
ATOM 674 N N . SER A 1 99 ? 1.013 -2.956 -12.100 1.00 96.62 99 SER A N 1
ATOM 675 C CA . SER A 1 99 ? 2.105 -3.929 -12.198 1.00 96.62 99 SER A CA 1
ATOM 676 C C . SER A 1 99 ? 2.198 -4.590 -13.566 1.00 96.62 99 SER A C 1
ATOM 678 O O . SER A 1 99 ? 3.304 -4.827 -14.045 1.00 96.62 99 SER A O 1
ATOM 680 N N . PHE A 1 100 ? 1.078 -4.810 -14.258 1.00 97.38 100 PHE A N 1
ATOM 681 C CA . PHE A 1 100 ? 1.112 -5.229 -15.662 1.00 97.38 100 PHE A CA 1
ATOM 682 C C . PHE A 1 100 ? 1.745 -4.172 -16.579 1.00 97.38 100 PHE A C 1
ATOM 684 O O . PHE A 1 100 ? 2.401 -4.537 -17.555 1.00 97.38 100 PHE A O 1
ATOM 691 N N . GLY A 1 101 ? 1.659 -2.885 -16.229 1.00 95.69 101 GLY A N 1
ATOM 692 C CA . GLY A 1 101 ? 2.392 -1.807 -16.905 1.00 95.69 101 GLY A CA 1
ATOM 693 C C . GLY A 1 101 ? 3.921 -1.911 -16.783 1.00 95.69 101 GLY A C 1
ATOM 694 O O . GLY A 1 101 ? 4.644 -1.382 -17.626 1.00 95.69 101 GLY A O 1
ATOM 695 N N . LEU A 1 102 ? 4.428 -2.632 -15.775 1.00 94.81 102 LEU A N 1
ATOM 696 C CA . LEU A 1 102 ? 5.853 -2.962 -15.616 1.00 94.81 102 LEU A CA 1
ATOM 697 C C . LEU A 1 102 ? 6.261 -4.241 -16.374 1.00 94.81 102 LEU A C 1
ATOM 699 O O . LEU A 1 102 ? 7.450 -4.555 -16.457 1.00 94.81 102 LEU A O 1
ATOM 703 N N . GLY A 1 103 ? 5.295 -4.963 -16.948 1.00 95.25 103 GLY A N 1
ATOM 704 C CA . GLY A 1 103 ? 5.474 -6.219 -17.673 1.00 95.25 103 GLY A CA 1
ATOM 705 C C . GLY A 1 103 ? 4.759 -7.399 -17.008 1.00 95.25 103 GLY A C 1
ATOM 706 O O . GLY A 1 103 ? 4.442 -7.381 -15.820 1.00 95.25 103 GLY A O 1
ATOM 707 N N . TRP A 1 104 ? 4.533 -8.469 -17.777 1.00 96.12 104 TRP A N 1
ATOM 708 C CA . TRP A 1 104 ? 3.723 -9.612 -17.332 1.00 96.12 104 TRP A CA 1
ATOM 709 C C . TRP A 1 104 ? 4.259 -10.292 -16.064 1.00 96.12 104 TRP A C 1
ATOM 711 O O . TRP A 1 104 ? 3.470 -10.703 -15.222 1.00 96.12 104 TRP A O 1
ATOM 721 N N . ARG A 1 105 ? 5.589 -10.369 -15.893 1.00 95.00 105 ARG A N 1
ATOM 722 C CA . ARG A 1 105 ? 6.215 -10.970 -14.701 1.00 95.00 105 ARG A CA 1
ATOM 723 C C . ARG A 1 105 ? 5.819 -10.213 -13.435 1.00 95.00 105 ARG A C 1
ATOM 725 O O . ARG A 1 105 ? 5.427 -10.839 -12.465 1.00 95.00 105 ARG A O 1
ATOM 732 N N . ALA A 1 106 ? 5.878 -8.881 -13.470 1.00 89.56 106 ALA A N 1
ATOM 733 C CA . ALA A 1 106 ? 5.491 -8.042 -12.340 1.00 89.56 106 ALA A CA 1
ATOM 734 C C . ALA A 1 106 ? 3.984 -8.140 -12.052 1.00 89.56 106 ALA A C 1
ATOM 736 O O . ALA A 1 106 ? 3.593 -8.262 -10.895 1.00 89.56 106 ALA A O 1
ATOM 737 N N . GLY A 1 107 ? 3.151 -8.142 -13.099 1.00 87.50 107 GLY A N 1
ATOM 738 C CA . GLY A 1 107 ? 1.704 -8.340 -12.968 1.00 87.50 107 GLY A CA 1
ATOM 739 C C . GLY A 1 107 ? 1.343 -9.664 -12.291 1.00 87.50 107 GLY A C 1
ATOM 740 O O . GLY A 1 107 ? 0.582 -9.670 -11.326 1.00 87.50 107 GLY A O 1
ATOM 741 N N . VAL A 1 108 ? 1.943 -10.773 -12.736 1.00 93.00 108 VAL A N 1
ATOM 742 C CA . VAL A 1 108 ? 1.722 -12.101 -12.138 1.00 93.00 108 VAL A CA 1
ATOM 743 C C . VAL A 1 108 ? 2.193 -12.145 -10.685 1.00 93.00 108 VAL A C 1
ATOM 745 O O . VAL A 1 108 ? 1.453 -12.640 -9.843 1.00 93.00 108 VAL A O 1
ATOM 748 N N . THR A 1 109 ? 3.365 -11.583 -10.365 1.00 92.88 109 THR A N 1
ATOM 749 C CA . THR A 1 109 ? 3.867 -11.539 -8.980 1.00 92.88 109 THR A CA 1
ATOM 750 C C . THR A 1 109 ? 2.910 -10.821 -8.029 1.00 92.88 109 THR A C 1
ATOM 752 O O . THR A 1 109 ? 2.765 -11.250 -6.894 1.00 92.88 109 THR A O 1
ATOM 755 N N . HIS A 1 110 ? 2.246 -9.751 -8.469 1.00 90.50 110 HIS A N 1
ATOM 756 C CA . HIS A 1 110 ? 1.278 -9.029 -7.634 1.00 90.50 110 HIS A CA 1
ATOM 757 C C . HIS A 1 110 ? -0.143 -9.614 -7.659 1.00 90.50 110 HIS A C 1
ATOM 759 O O . HIS A 1 110 ? -1.031 -9.050 -7.025 1.00 90.50 110 HIS A O 1
ATOM 765 N N . SER A 1 111 ? -0.375 -10.711 -8.383 1.00 87.81 111 SER A N 1
ATOM 766 C CA . SER A 1 111 ? -1.693 -11.357 -8.486 1.00 87.81 111 SER A CA 1
ATOM 767 C C . SER A 1 111 ? -1.834 -12.614 -7.619 1.00 87.81 111 SER A C 1
ATOM 769 O O . SER A 1 111 ? -2.897 -13.234 -7.645 1.00 87.81 111 SER A O 1
ATOM 771 N N . VAL A 1 112 ? -0.773 -13.018 -6.913 1.00 79.12 112 VAL A N 1
ATOM 772 C CA . VAL A 1 112 ? -0.695 -14.254 -6.114 1.00 79.12 112 VAL A CA 1
ATOM 773 C C . VAL A 1 112 ? -0.475 -13.976 -4.636 1.00 79.12 112 VAL A C 1
ATOM 775 O O . VAL A 1 112 ? 0.131 -12.930 -4.314 1.00 79.12 112 VAL A O 1
#

Radius of gyration: 15.45 Å; Cα contacts (8 Å, |Δi|>4): 147; chains: 1; bounding box: 43×25×41 Å

Solvent-accessible surface area (backbone atoms only — not comparable to full-atom values): 5531 Å² total; per-residue (Å²): 134,91,42,74,46,68,68,32,57,49,56,29,20,40,58,67,63,29,52,53,55,22,49,52,55,23,50,50,32,49,75,71,64,44,62,82,53,23,57,45,48,30,51,20,39,41,26,39,30,39,15,52,24,17,44,51,36,49,74,41,19,68,60,37,38,76,73,65,42,80,89,37,31,41,33,70,50,47,24,50,54,70,58,38,48,50,51,15,53,54,22,42,52,48,16,25,58,39,21,41,75,76,32,67,70,49,17,53,63,59,70,108